Protein AF-A0A2N2PUB2-F1 (afdb_monomer_lite)

Foldseek 3Di:
DAPFFAQLVLFQFKKWKKAWLDFQFKKKKWWWFDDPVDIWIWIAIDGGHPVSNVHIDMDTDGQQRIFTPPPDPRGRHGGDGNGTTPDIDMGGDDDPPDDSDIDMDIGDMDGHNNPDDDDDDPDDPPPPDPPPPDPPPPDPDDDDDDDDDDDDDDDDDDDDDDDDDDPDDDD

Secondary structure (DSSP, 8-state):
--SS-B--TTSSEEEEEEEESSTT-EEEEEEEEEETTEEEEEEEEEEPPGGGGTS-EEEEEEGGG-EE-TTSTTTTPBP--TT-EEEEEEEEE--TTS-----EEEEEEEEESS-PPPP-PPPP----------------------------------------S------

Structure (mmCIF, N/CA/C/O backbone):
data_AF-A0A2N2PUB2-F1
#
_entry.id   AF-A0A2N2PUB2-F1
#
loop_
_atom_site.group_PDB
_atom_site.id
_atom_site.type_symbol
_atom_site.label_atom_id
_atom_site.label_alt_id
_atom_site.label_comp_id
_atom_site.label_asym_id
_atom_site.label_entity_id
_atom_site.label_seq_id
_atom_site.pdbx_PDB_ins_code
_atom_site.Cartn_x
_atom_site.Cartn_y
_atom_site.Cartn_z
_atom_site.occupancy
_atom_site.B_iso_or_equiv
_atom_site.auth_seq_id
_atom_site.auth_comp_id
_atom_site.auth_asym_id
_atom_site.auth_atom_id
_atom_site.pdbx_PDB_model_num
ATOM 1 N N . MET A 1 1 ? 8.066 10.193 -4.245 1.00 85.81 1 MET A N 1
ATOM 2 C CA . MET A 1 1 ? 8.560 9.276 -5.295 1.00 85.81 1 MET A CA 1
ATOM 3 C C . MET A 1 1 ? 10.044 9.088 -5.092 1.00 85.81 1 MET A C 1
ATOM 5 O O . MET A 1 1 ? 10.670 9.977 -4.527 1.00 85.81 1 MET A O 1
ATOM 9 N N . PHE A 1 2 ? 10.563 7.940 -5.503 1.00 90.31 2 PHE A N 1
ATOM 10 C CA . PHE A 1 2 ? 11.991 7.659 -5.474 1.00 90.31 2 PHE A CA 1
ATOM 11 C C . PHE A 1 2 ? 12.700 8.385 -6.621 1.00 90.31 2 PHE A C 1
ATOM 13 O O . PHE A 1 2 ? 12.098 8.629 -7.667 1.00 90.31 2 PHE A O 1
ATOM 20 N N . ASP A 1 3 ? 13.977 8.708 -6.426 1.00 90.69 3 ASP A N 1
ATOM 21 C CA . ASP A 1 3 ? 14.789 9.384 -7.447 1.00 90.69 3 ASP A CA 1
ATOM 22 C C . ASP A 1 3 ? 15.111 8.466 -8.638 1.00 90.69 3 ASP A C 1
ATOM 24 O O . ASP A 1 3 ? 15.361 8.933 -9.749 1.00 90.69 3 ASP A O 1
ATOM 28 N N . SER A 1 4 ? 15.078 7.151 -8.419 1.00 91.88 4 SER A N 1
ATOM 29 C CA . SER A 1 4 ? 15.223 6.119 -9.444 1.00 91.88 4 SER A CA 1
ATOM 30 C C . SER A 1 4 ? 14.300 4.932 -9.156 1.00 91.88 4 SER A C 1
ATOM 32 O O . SER A 1 4 ? 13.950 4.719 -7.987 1.00 91.88 4 SER A O 1
ATOM 34 N N . PRO A 1 5 ? 13.956 4.116 -10.172 1.00 94.81 5 PRO A N 1
ATOM 35 C CA . PRO A 1 5 ? 13.262 2.855 -9.948 1.00 94.81 5 PRO A CA 1
ATOM 36 C C . PRO A 1 5 ? 14.002 1.976 -8.933 1.00 94.81 5 PRO A C 1
ATOM 38 O O . PRO A 1 5 ? 15.235 1.922 -8.930 1.00 94.81 5 PRO A O 1
ATOM 41 N N . GLN A 1 6 ? 13.240 1.335 -8.056 1.00 95.75 6 GLN A N 1
ATOM 42 C CA . GLN A 1 6 ? 13.702 0.401 -7.041 1.00 95.75 6 GLN A CA 1
ATOM 43 C C . GLN A 1 6 ? 13.400 -1.023 -7.498 1.00 95.75 6 GLN A C 1
ATOM 45 O O . GLN A 1 6 ? 12.306 -1.297 -7.997 1.00 95.75 6 GLN A O 1
ATOM 50 N N . ASP A 1 7 ? 14.363 -1.921 -7.294 1.00 96.12 7 ASP A N 1
ATOM 51 C CA . ASP A 1 7 ? 14.176 -3.347 -7.527 1.00 96.12 7 ASP A CA 1
ATOM 52 C C . ASP A 1 7 ? 13.861 -4.064 -6.213 1.00 96.12 7 ASP A C 1
ATOM 54 O O . ASP A 1 7 ? 14.730 -4.254 -5.361 1.00 96.12 7 ASP A O 1
ATOM 58 N N . TRP A 1 8 ? 12.593 -4.425 -6.046 1.00 96.44 8 TRP A N 1
ATOM 59 C CA . TRP A 1 8 ? 12.047 -5.151 -4.901 1.00 96.44 8 TRP A CA 1
ATOM 60 C C . TRP A 1 8 ? 11.637 -6.580 -5.269 1.00 96.44 8 TRP A C 1
ATOM 62 O O . TRP A 1 8 ? 10.927 -7.235 -4.509 1.00 96.44 8 TRP A O 1
ATOM 72 N N . SER A 1 9 ? 12.112 -7.099 -6.407 1.00 96.19 9 SER A N 1
ATOM 73 C CA . SER A 1 9 ? 11.810 -8.461 -6.868 1.00 96.19 9 SER A CA 1
ATOM 74 C C . SER A 1 9 ? 12.334 -9.571 -5.947 1.00 96.19 9 SER A C 1
ATOM 76 O O . SER A 1 9 ? 11.932 -10.722 -6.089 1.00 96.19 9 SER A O 1
ATOM 78 N N . ALA A 1 10 ? 13.208 -9.234 -4.993 1.00 94.69 10 ALA A N 1
ATOM 79 C CA . ALA A 1 10 ? 13.677 -10.149 -3.954 1.00 94.69 10 ALA A CA 1
ATOM 80 C C . ALA A 1 10 ? 12.633 -10.433 -2.856 1.00 94.69 10 ALA A C 1
ATOM 82 O O . ALA A 1 10 ? 12.815 -11.383 -2.099 1.00 94.69 10 ALA A O 1
ATOM 83 N N . GLY A 1 11 ? 11.586 -9.610 -2.737 1.00 95.56 11 GLY A N 1
ATOM 84 C CA . GLY A 1 11 ? 10.460 -9.855 -1.837 1.00 95.56 11 GLY A CA 1
ATOM 85 C C . GLY A 1 11 ? 9.230 -10.364 -2.585 1.00 95.56 11 GLY A C 1
ATOM 86 O O . GLY A 1 11 ? 9.079 -10.131 -3.783 1.00 95.56 11 GLY A O 1
ATOM 87 N N . ASP A 1 12 ? 8.316 -10.996 -1.854 1.00 96.44 12 ASP A N 1
ATOM 88 C CA . ASP A 1 12 ? 7.020 -11.475 -2.358 1.00 96.44 12 ASP A CA 1
ATOM 89 C C . ASP A 1 12 ? 5.907 -10.415 -2.242 1.00 96.44 12 ASP A C 1
ATOM 91 O O . ASP A 1 12 ? 4.780 -10.621 -2.703 1.00 96.44 12 ASP A O 1
ATOM 95 N N . GLY A 1 13 ? 6.196 -9.298 -1.572 1.00 97.00 13 GLY A N 1
ATOM 96 C CA . GLY A 1 13 ? 5.204 -8.308 -1.183 1.00 97.00 13 GLY A CA 1
ATOM 97 C C . GLY A 1 13 ? 5.742 -7.253 -0.225 1.00 97.00 13 GLY A C 1
ATOM 98 O O . GLY A 1 13 ? 6.952 -7.127 -0.013 1.00 97.00 13 GLY A O 1
ATOM 99 N N . LEU A 1 14 ? 4.818 -6.533 0.400 1.00 97.50 14 LEU A N 1
ATOM 100 C CA . LEU A 1 14 ? 5.078 -5.584 1.475 1.00 97.50 14 LEU A CA 1
ATOM 101 C C . LEU A 1 14 ? 4.429 -6.068 2.759 1.00 97.50 14 LEU A C 1
ATOM 103 O O . LEU A 1 14 ? 3.357 -6.668 2.750 1.00 97.50 14 LEU A O 1
ATOM 107 N N . SER A 1 15 ? 5.078 -5.759 3.869 1.00 97.06 15 SER A N 1
ATOM 108 C CA . SER A 1 15 ? 4.494 -5.904 5.186 1.00 97.06 15 SER A CA 1
ATOM 109 C C . SER A 1 15 ? 4.728 -4.641 5.996 1.00 97.06 15 SER A C 1
ATOM 111 O O . SER A 1 15 ? 5.723 -3.941 5.798 1.00 97.06 15 SER A O 1
ATOM 113 N N . PHE A 1 16 ? 3.761 -4.309 6.840 1.00 97.62 16 PHE A N 1
ATOM 114 C CA . PHE A 1 16 ? 3.770 -3.112 7.671 1.00 97.62 16 PHE A CA 1
ATOM 115 C C . PHE A 1 16 ? 2.850 -3.283 8.873 1.00 97.62 16 PHE A C 1
ATOM 117 O O . PHE A 1 16 ? 1.946 -4.118 8.867 1.00 97.62 16 PHE A O 1
ATOM 124 N N . TYR A 1 17 ? 3.048 -2.462 9.899 1.00 98.31 17 TYR A N 1
ATOM 125 C CA . TYR A 1 17 ? 2.105 -2.346 11.005 1.00 98.31 17 TYR A CA 1
ATOM 126 C C . TYR A 1 17 ? 1.210 -1.135 10.798 1.00 98.31 17 TYR A C 1
ATOM 128 O O . TYR A 1 17 ? 1.655 -0.086 10.329 1.00 98.31 17 TYR A O 1
ATOM 136 N N . PHE A 1 18 ? -0.058 -1.253 11.182 1.00 98.56 18 PHE A N 1
ATOM 137 C CA . PHE A 1 18 ? -0.958 -0.108 11.203 1.00 98.56 18 PHE A CA 1
ATOM 138 C C . PHE A 1 18 ? -1.912 -0.123 12.395 1.00 98.56 18 PHE A C 1
ATOM 140 O O . PHE A 1 18 ? -2.201 -1.162 12.988 1.00 98.56 18 PHE A O 1
ATOM 147 N N . THR A 1 19 ? -2.406 1.062 12.741 1.00 98.56 19 THR A N 1
ATOM 148 C CA . THR A 1 19 ? -3.506 1.264 13.688 1.00 98.56 19 THR A CA 1
ATOM 149 C C . THR A 1 19 ? -4.361 2.441 13.229 1.00 98.56 19 THR A C 1
ATOM 151 O O . THR A 1 19 ? -3.867 3.389 12.607 1.00 98.56 19 THR A O 1
ATOM 154 N N . VAL A 1 20 ? -5.652 2.390 13.541 1.00 97.81 20 VAL A N 1
ATOM 155 C CA . VAL A 1 20 ? -6.634 3.424 13.193 1.00 97.81 20 VAL A CA 1
ATOM 156 C C . VAL A 1 20 ? -7.349 3.927 14.441 1.00 97.81 20 VAL A C 1
ATOM 158 O O . VAL A 1 20 ? -7.330 3.292 15.490 1.00 97.81 20 VAL A O 1
ATOM 161 N N . GLU A 1 21 ? -8.002 5.080 14.348 1.00 95.94 21 GLU A N 1
ATOM 162 C CA . GLU A 1 21 ? -8.884 5.552 15.427 1.00 95.94 21 GLU A CA 1
ATOM 163 C C . GLU A 1 21 ? -10.245 4.843 15.445 1.00 95.94 21 GLU A C 1
ATOM 165 O O . GLU A 1 21 ? -10.863 4.719 16.502 1.00 95.94 21 GLU A O 1
ATOM 170 N N . GLN A 1 22 ? -10.721 4.379 14.285 1.00 94.25 22 GLN A N 1
ATOM 171 C CA . GLN A 1 22 ? -12.035 3.764 14.130 1.00 94.25 22 GLN A CA 1
ATOM 172 C C . GLN A 1 22 ? -11.978 2.583 13.155 1.00 94.25 22 GLN A C 1
ATOM 174 O O . GLN A 1 22 ? -11.455 2.704 12.050 1.00 94.25 22 GLN A O 1
ATOM 179 N N . ALA A 1 23 ? -12.563 1.455 13.558 1.00 94.94 23 ALA A N 1
ATOM 180 C CA . ALA A 1 23 ? -12.738 0.285 12.702 1.00 94.94 23 ALA A CA 1
ATOM 181 C C . ALA A 1 23 ? -13.670 0.570 11.510 1.00 94.94 23 ALA A C 1
ATOM 183 O O . ALA A 1 23 ? -14.557 1.422 11.590 1.00 94.94 23 ALA A O 1
ATOM 184 N N . GLY A 1 24 ? -13.491 -0.172 10.420 1.00 94.56 24 GLY A N 1
ATOM 185 C CA . GLY A 1 24 ? -14.217 0.022 9.163 1.00 94.56 24 GLY A CA 1
ATOM 186 C C . GLY A 1 24 ? -13.726 1.220 8.345 1.00 94.56 24 GLY A C 1
ATOM 187 O O . GLY A 1 24 ? -14.320 1.543 7.319 1.00 94.56 24 GLY A O 1
ATOM 188 N N . LEU A 1 25 ? -12.656 1.897 8.783 1.00 95.69 25 LEU A N 1
ATOM 189 C CA . LEU A 1 25 ? -11.990 2.912 7.975 1.00 95.69 25 LEU A CA 1
ATOM 190 C C . LEU A 1 25 ? -11.420 2.258 6.712 1.00 95.69 25 LEU A C 1
ATOM 192 O O . LEU A 1 25 ? -10.751 1.227 6.799 1.00 95.69 25 LEU A O 1
ATOM 196 N N . LEU A 1 26 ? -11.674 2.875 5.558 1.00 97.19 26 LEU A N 1
ATOM 197 C CA . LEU A 1 26 ? -11.131 2.435 4.280 1.00 97.19 26 LEU A CA 1
ATOM 198 C C . LEU A 1 26 ? -9.880 3.245 3.938 1.00 97.19 26 LEU A C 1
ATOM 200 O O . LEU A 1 26 ? -9.867 4.475 4.022 1.00 97.19 26 LEU A O 1
ATOM 204 N N . PHE A 1 27 ? -8.826 2.560 3.522 1.00 97.44 27 PHE A N 1
ATOM 205 C CA . PHE A 1 27 ? -7.636 3.198 2.975 1.00 97.44 27 PHE A CA 1
ATOM 206 C C . PHE A 1 27 ? -7.010 2.313 1.904 1.00 97.44 27 PHE A C 1
ATOM 208 O O . PHE A 1 27 ? -7.158 1.096 1.926 1.00 97.44 27 PHE A O 1
ATOM 215 N N . ASP A 1 28 ? -6.311 2.935 0.970 1.00 97.75 28 ASP A N 1
ATOM 216 C CA . ASP A 1 28 ? -5.610 2.268 -0.111 1.00 97.75 28 ASP A CA 1
ATOM 217 C C . ASP A 1 28 ? -4.113 2.238 0.193 1.00 97.75 28 ASP A C 1
ATOM 219 O O . ASP A 1 28 ? -3.548 3.207 0.713 1.00 97.75 28 ASP A O 1
ATOM 223 N N . MET A 1 29 ? -3.464 1.132 -0.156 1.00 98.19 29 MET A N 1
ATOM 224 C CA . MET A 1 29 ? -2.026 1.111 -0.375 1.00 98.19 29 MET A CA 1
ATOM 225 C C . MET A 1 29 ? -1.768 1.168 -1.876 1.00 98.19 29 MET A C 1
ATOM 227 O O . MET A 1 29 ? -2.182 0.271 -2.611 1.00 98.19 29 MET A O 1
ATOM 231 N N . ASP A 1 30 ? -1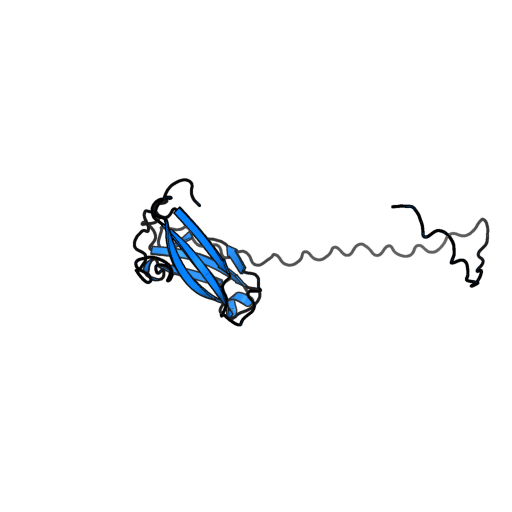.053 2.200 -2.311 1.00 98.31 30 ASP A N 1
ATOM 232 C CA . ASP A 1 30 ? -0.725 2.423 -3.713 1.00 98.31 30 ASP A CA 1
ATOM 233 C C . ASP A 1 30 ? 0.727 2.041 -3.992 1.00 98.31 30 ASP A C 1
ATOM 235 O O . ASP A 1 30 ? 1.641 2.466 -3.278 1.00 98.31 30 ASP A O 1
ATOM 239 N N . LEU A 1 31 ? 0.946 1.340 -5.099 1.00 98.38 31 LEU A N 1
ATOM 240 C CA . LEU A 1 31 ? 2.243 1.171 -5.739 1.00 98.38 31 LEU A CA 1
ATOM 241 C C . LEU A 1 31 ? 2.271 1.983 -7.031 1.00 98.38 31 LEU A C 1
ATOM 243 O O . LEU A 1 31 ? 1.354 1.931 -7.854 1.00 98.38 31 LEU A O 1
ATOM 247 N N . TYR A 1 32 ? 3.370 2.699 -7.233 1.00 97.94 32 TYR A N 1
ATOM 248 C CA . TYR A 1 32 ? 3.658 3.391 -8.480 1.00 97.94 32 TYR A CA 1
ATOM 249 C C . TYR A 1 32 ? 4.821 2.692 -9.169 1.00 97.94 32 TYR A C 1
ATOM 251 O O . TYR A 1 32 ? 5.879 2.530 -8.559 1.00 97.94 32 TYR A O 1
ATOM 259 N N . ALA A 1 33 ? 4.649 2.320 -10.435 1.00 97.50 33 ALA A N 1
ATOM 260 C CA . ALA A 1 33 ? 5.675 1.634 -11.219 1.00 97.50 33 ALA A CA 1
ATOM 261 C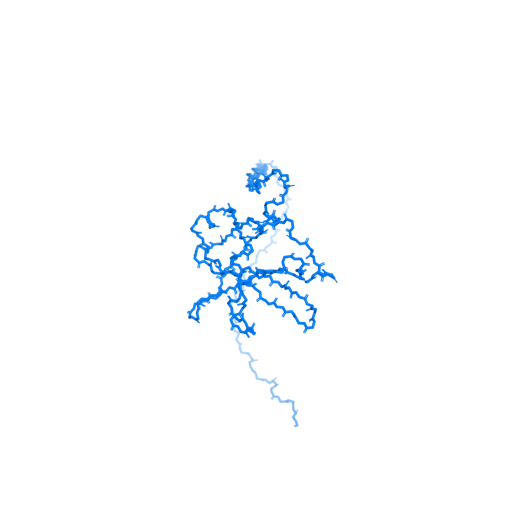 C . ALA A 1 33 ? 5.828 2.228 -12.626 1.00 97.50 33 ALA A C 1
ATOM 263 O O . ALA A 1 33 ? 4.998 3.023 -13.076 1.00 97.50 33 ALA A O 1
ATOM 264 N N . GLY A 1 34 ? 6.897 1.834 -13.317 1.00 92.56 34 GLY A N 1
ATOM 265 C CA . GLY A 1 34 ? 7.198 2.272 -14.680 1.00 92.56 34 GLY A CA 1
ATOM 266 C C . GLY A 1 34 ? 8.074 3.524 -14.732 1.00 92.56 34 GLY A C 1
ATOM 267 O O . GLY A 1 34 ? 8.850 3.803 -13.818 1.00 92.56 34 GLY A O 1
ATOM 268 N N . THR A 1 35 ? 7.989 4.279 -15.830 1.00 88.56 35 THR A N 1
ATOM 269 C CA . THR A 1 35 ? 8.807 5.489 -16.027 1.00 88.56 35 THR A CA 1
ATOM 270 C C . THR A 1 35 ? 8.069 6.742 -15.552 1.00 88.56 35 THR A C 1
ATOM 272 O O . THR A 1 35 ? 6.842 6.727 -15.450 1.00 88.56 35 THR A O 1
ATOM 275 N N . PRO A 1 36 ? 8.766 7.865 -15.297 1.00 82.12 36 PRO A N 1
ATOM 276 C CA . PRO A 1 36 ? 8.105 9.131 -14.972 1.00 82.12 36 PRO A CA 1
ATOM 277 C C . PRO A 1 36 ? 7.067 9.579 -16.016 1.00 82.12 36 PRO A C 1
ATOM 279 O O . PRO A 1 36 ? 6.058 10.183 -15.658 1.00 82.12 36 PRO A O 1
ATOM 282 N N . GLU A 1 37 ? 7.293 9.271 -17.295 1.00 87.31 37 GLU A N 1
ATOM 283 C CA . GLU A 1 37 ? 6.418 9.630 -18.419 1.00 87.31 37 GLU A CA 1
ATOM 284 C C . GLU A 1 37 ? 5.233 8.673 -18.594 1.00 87.31 37 GLU A C 1
ATOM 286 O O . GLU A 1 37 ? 4.235 9.045 -19.207 1.00 87.31 37 GLU A O 1
ATOM 291 N N . ASN A 1 38 ? 5.342 7.449 -18.075 1.00 90.25 38 ASN A N 1
ATOM 292 C CA . ASN A 1 38 ? 4.316 6.415 -18.161 1.00 90.25 38 ASN A CA 1
ATOM 293 C C . ASN A 1 38 ? 4.194 5.689 -16.818 1.00 90.25 38 ASN A C 1
ATOM 295 O O . ASN A 1 38 ? 4.467 4.491 -16.704 1.00 90.25 38 ASN A O 1
ATOM 299 N N . ARG A 1 39 ? 3.847 6.463 -15.789 1.00 94.75 39 ARG A N 1
ATOM 300 C CA . ARG A 1 39 ? 3.633 5.949 -14.442 1.00 94.75 39 ARG A CA 1
ATOM 301 C C . ARG A 1 39 ? 2.314 5.199 -14.389 1.00 94.75 39 ARG A C 1
ATOM 303 O O . ARG A 1 39 ? 1.290 5.727 -14.808 1.00 94.75 39 ARG A O 1
ATOM 310 N N . GLU A 1 40 ? 2.361 4.014 -13.811 1.00 97.69 40 GLU A N 1
ATOM 311 C CA . GLU A 1 40 ? 1.203 3.157 -13.602 1.00 97.69 40 GLU A CA 1
ATOM 312 C C . GLU A 1 40 ? 0.871 3.111 -12.115 1.00 97.69 40 GLU A C 1
ATOM 314 O O . GLU A 1 40 ? 1.779 3.015 -11.280 1.00 97.69 40 GLU A O 1
ATOM 319 N N . THR A 1 41 ? -0.417 3.177 -11.792 1.00 98.19 41 THR A N 1
ATOM 320 C CA . THR A 1 41 ? -0.913 3.066 -10.420 1.00 98.19 41 THR A CA 1
ATOM 321 C C . THR A 1 41 ? -1.559 1.707 -10.198 1.00 98.19 41 THR A C 1
ATOM 323 O O . THR A 1 41 ? -2.488 1.311 -10.905 1.00 98.19 41 THR A O 1
ATOM 326 N N . TYR A 1 42 ? -1.083 1.013 -9.171 1.00 98.62 42 TYR A N 1
ATOM 327 C CA . TYR A 1 42 ? -1.654 -0.225 -8.664 1.00 98.62 42 TYR A CA 1
ATOM 328 C C . TYR A 1 42 ? -2.081 -0.006 -7.223 1.00 98.62 42 TYR A C 1
ATOM 330 O O . TYR A 1 42 ? -1.357 0.646 -6.479 1.00 98.62 42 TYR A O 1
ATOM 338 N N . LEU A 1 43 ? -3.229 -0.537 -6.824 1.00 98.12 43 LEU A N 1
ATOM 339 C CA . LEU A 1 4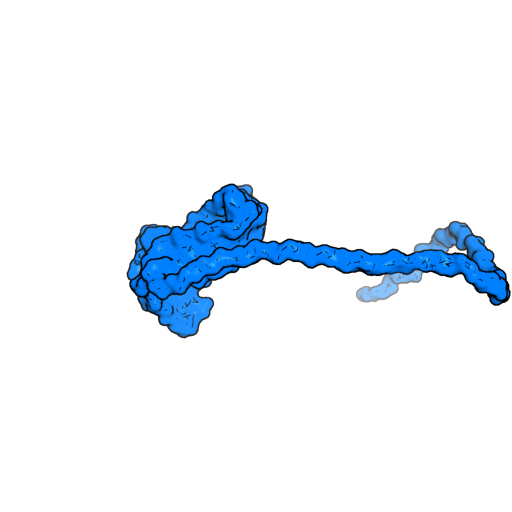3 ? -3.744 -0.320 -5.477 1.00 98.12 43 LEU A CA 1
ATOM 340 C C . LEU A 1 43 ? -4.371 -1.579 -4.893 1.00 98.12 43 LEU A C 1
ATOM 342 O O . LEU A 1 43 ? -4.819 -2.467 -5.625 1.00 98.12 43 LEU A O 1
ATOM 346 N N . TYR A 1 44 ? -4.393 -1.619 -3.567 1.00 98.44 44 TYR A N 1
ATOM 347 C CA . TYR A 1 44 ? -5.171 -2.557 -2.773 1.00 98.44 44 TYR A CA 1
ATOM 348 C C . TYR A 1 44 ? -5.911 -1.782 -1.682 1.00 98.44 44 TYR A C 1
ATOM 350 O O . TYR A 1 44 ? -5.289 -1.046 -0.913 1.00 98.44 44 TYR A O 1
ATOM 358 N N . THR A 1 45 ? -7.232 -1.947 -1.621 1.00 97.88 45 THR A N 1
ATOM 359 C CA . THR A 1 45 ? -8.081 -1.296 -0.618 1.00 97.88 45 THR A CA 1
ATOM 360 C C . THR A 1 45 ? -8.188 -2.168 0.626 1.00 97.88 45 THR A C 1
ATOM 362 O O . THR A 1 45 ? -8.569 -3.336 0.554 1.00 97.88 45 THR A O 1
ATOM 365 N N . ILE A 1 46 ? -7.903 -1.577 1.779 1.00 97.94 46 ILE A N 1
ATOM 366 C CA . ILE A 1 46 ? -7.980 -2.204 3.093 1.00 97.94 46 ILE A CA 1
ATOM 367 C C . ILE A 1 46 ? -9.182 -1.632 3.838 1.00 97.94 46 ILE A C 1
ATOM 369 O O . ILE A 1 46 ? -9.321 -0.418 3.987 1.00 97.94 46 ILE A O 1
ATOM 373 N N . GLU A 1 47 ? -10.018 -2.524 4.362 1.00 97.38 47 GLU A N 1
ATOM 374 C CA . GLU A 1 47 ? -10.985 -2.195 5.405 1.00 97.38 47 GLU A CA 1
ATOM 375 C C . GLU A 1 47 ? -10.373 -2.518 6.768 1.00 97.38 47 GLU A C 1
ATOM 377 O O . GLU A 1 47 ? -10.041 -3.667 7.061 1.00 97.38 47 GLU A O 1
ATOM 382 N N . ALA A 1 48 ? -10.187 -1.489 7.596 1.00 97.31 48 ALA A N 1
ATOM 383 C CA . ALA A 1 48 ? -9.535 -1.624 8.889 1.00 97.31 48 ALA A CA 1
ATOM 384 C C . ALA A 1 48 ? -10.376 -2.507 9.838 1.00 97.31 48 ALA A C 1
ATOM 386 O O . ALA A 1 48 ? -11.497 -2.124 10.194 1.00 97.31 48 ALA A O 1
ATOM 387 N N . PRO A 1 49 ? -9.869 -3.669 10.292 1.00 97.50 49 PRO A N 1
ATOM 388 C CA . PRO A 1 49 ? -10.629 -4.574 11.149 1.00 97.50 49 PRO A CA 1
ATOM 389 C C . PRO A 1 49 ? -10.734 -4.019 12.578 1.00 97.50 49 PRO A C 1
ATOM 391 O O . PRO A 1 49 ? -10.008 -3.095 12.957 1.00 97.50 49 PRO A O 1
ATOM 394 N N . ALA A 1 50 ? -11.626 -4.575 13.400 1.00 97.50 50 ALA A N 1
ATOM 395 C CA . ALA A 1 50 ? -11.905 -4.058 14.745 1.00 97.50 50 ALA A CA 1
ATOM 396 C C . ALA A 1 50 ? -10.657 -3.993 15.643 1.00 97.50 50 ALA A C 1
ATOM 398 O O . ALA A 1 50 ? -10.488 -3.053 16.420 1.00 97.50 50 ALA A O 1
ATOM 399 N N . GLU A 1 51 ? -9.760 -4.963 15.497 1.00 97.25 51 GLU A N 1
ATOM 400 C CA . GLU A 1 51 ? -8.532 -5.104 16.273 1.00 97.25 51 GLU A CA 1
ATOM 401 C C . GLU A 1 51 ? -7.551 -3.950 16.015 1.00 97.25 51 GLU A C 1
ATOM 403 O O . GLU A 1 51 ? -6.844 -3.531 16.931 1.00 97.25 51 GLU A O 1
ATOM 408 N N . SER A 1 52 ? -7.566 -3.363 14.812 1.00 97.62 52 SER A N 1
ATOM 409 C CA . SER A 1 52 ? -6.690 -2.238 14.444 1.00 97.62 52 SER A CA 1
ATOM 410 C C . SER A 1 52 ? -7.019 -0.930 15.174 1.00 97.62 52 SER A C 1
ATOM 412 O O . SER A 1 52 ? -6.176 -0.034 15.248 1.00 97.62 52 SER A O 1
ATOM 414 N N . ALA A 1 53 ? -8.226 -0.814 15.742 1.00 97.12 53 ALA A N 1
ATOM 415 C CA . ALA A 1 53 ? -8.610 0.305 16.605 1.00 97.12 53 ALA A CA 1
ATOM 416 C C . ALA A 1 53 ? -8.186 0.098 18.071 1.00 97.12 53 ALA A C 1
ATOM 418 O O . ALA A 1 53 ? -8.157 1.049 18.852 1.00 97.12 53 ALA A O 1
ATOM 419 N N . ALA A 1 54 ? -7.862 -1.141 18.458 1.00 96.50 54 ALA A N 1
ATOM 420 C CA . ALA A 1 54 ? -7.400 -1.484 19.801 1.00 96.50 54 ALA A CA 1
ATOM 421 C C . ALA A 1 54 ? -5.866 -1.459 19.930 1.00 96.50 54 ALA A C 1
ATOM 423 O O . ALA A 1 54 ? -5.351 -1.366 21.045 1.00 96.50 54 ALA A O 1
ATOM 424 N N . GLY A 1 55 ? -5.137 -1.522 18.814 1.00 95.88 55 GLY A N 1
ATOM 425 C CA . GLY A 1 55 ? -3.680 -1.479 18.800 1.00 95.88 55 GLY A CA 1
ATOM 426 C C . GLY A 1 55 ? -3.090 -1.614 17.401 1.00 95.88 55 GLY A C 1
ATOM 427 O O . GLY A 1 55 ? -3.809 -1.622 16.402 1.00 95.88 55 GLY A O 1
ATOM 428 N N . TRP A 1 56 ? -1.762 -1.707 17.350 1.00 98.31 56 TRP A N 1
ATOM 429 C CA . TRP A 1 56 ? -1.026 -2.014 16.129 1.00 98.31 56 TRP A CA 1
ATOM 430 C C . TRP A 1 56 ? -1.290 -3.455 15.710 1.00 98.31 56 TRP A C 1
ATOM 432 O O . TRP A 1 56 ? -1.185 -4.365 16.530 1.00 98.31 56 TRP A O 1
ATOM 442 N N . ILE A 1 57 ? -1.602 -3.658 14.434 1.00 98.06 57 ILE A N 1
ATOM 443 C CA . ILE A 1 57 ? -1.703 -4.990 13.842 1.00 98.06 57 ILE A CA 1
ATOM 444 C C . ILE A 1 57 ? -0.809 -5.083 12.601 1.00 98.06 57 ILE A C 1
ATOM 446 O O . ILE A 1 57 ? -0.638 -4.074 11.908 1.00 98.06 57 ILE A O 1
ATOM 450 N N . PRO A 1 58 ? -0.236 -6.264 12.312 1.00 97.56 58 PRO A N 1
ATOM 451 C CA . PRO A 1 58 ? 0.507 -6.479 11.081 1.00 97.56 58 PRO A CA 1
ATOM 452 C C . PRO A 1 58 ? -0.445 -6.601 9.883 1.00 97.56 58 PRO A C 1
ATOM 454 O O . PRO A 1 58 ? -1.549 -7.138 9.993 1.00 97.56 58 PRO A O 1
ATOM 457 N N . MET A 1 59 ? 0.016 -6.139 8.728 1.00 97.56 59 MET A N 1
ATOM 458 C CA . MET A 1 59 ? -0.593 -6.328 7.416 1.00 97.56 59 MET A CA 1
ATOM 459 C C . MET A 1 59 ? 0.463 -6.880 6.470 1.00 97.56 59 MET A C 1
ATOM 461 O O . MET A 1 59 ? 1.550 -6.319 6.379 1.00 97.56 59 MET A O 1
ATOM 465 N N . GLU A 1 60 ? 0.119 -7.928 5.731 1.00 97.69 60 GLU A N 1
ATOM 466 C CA . GLU A 1 60 ? 0.949 -8.482 4.664 1.00 97.69 60 GLU A CA 1
ATOM 467 C C . GLU A 1 60 ? 0.168 -8.395 3.355 1.00 97.69 60 GLU A C 1
ATOM 469 O O . GLU A 1 60 ? -0.932 -8.935 3.258 1.00 97.69 60 GLU A O 1
ATOM 474 N N . LEU A 1 61 ? 0.742 -7.725 2.356 1.00 98.19 61 LEU A N 1
ATOM 475 C CA . LEU A 1 61 ? 0.199 -7.636 1.004 1.00 98.19 61 LEU A CA 1
ATOM 476 C C . LEU A 1 61 ? 1.202 -8.227 0.024 1.00 98.19 61 LEU A C 1
ATOM 478 O O . LEU A 1 61 ? 2.336 -7.755 -0.082 1.00 98.19 61 LEU A O 1
ATOM 482 N N . ARG A 1 62 ? 0.789 -9.251 -0.712 1.00 97.88 62 ARG A N 1
ATOM 483 C CA . ARG A 1 62 ? 1.577 -9.860 -1.783 1.00 97.88 62 ARG A CA 1
ATOM 484 C C . ARG A 1 62 ? 1.475 -9.021 -3.046 1.00 97.88 62 ARG A C 1
ATOM 486 O O . ARG A 1 62 ? 0.504 -8.300 -3.256 1.00 97.88 62 ARG A O 1
ATOM 493 N N . TRP A 1 63 ? 2.448 -9.155 -3.943 1.00 98.00 63 TRP A N 1
ATOM 494 C CA . TRP A 1 63 ? 2.387 -8.486 -5.248 1.00 98.00 63 TRP A CA 1
ATOM 495 C C . TRP A 1 63 ? 1.106 -8.796 -6.026 1.00 98.00 63 TRP A C 1
ATOM 497 O O . TRP A 1 63 ? 0.554 -7.904 -6.659 1.00 98.00 63 TRP A O 1
ATOM 507 N N . GLU A 1 64 ? 0.599 -10.024 -5.926 1.00 97.38 64 GLU A N 1
ATOM 508 C CA . GLU A 1 64 ? -0.638 -10.454 -6.589 1.00 97.38 64 GLU A CA 1
ATOM 509 C C . GLU A 1 64 ? -1.918 -9.797 -6.047 1.00 97.38 64 GLU A C 1
ATOM 511 O O . GLU A 1 64 ? -2.934 -9.805 -6.741 1.00 97.38 64 GLU A O 1
ATOM 516 N N . ASP A 1 65 ? -1.874 -9.181 -4.861 1.00 98.31 65 ASP A N 1
ATOM 517 C CA . ASP A 1 65 ? -3.021 -8.465 -4.294 1.00 98.31 65 ASP A CA 1
ATOM 518 C C . ASP A 1 65 ? -3.250 -7.118 -5.002 1.00 98.31 65 ASP A C 1
ATOM 520 O O . ASP A 1 65 ? -4.378 -6.627 -5.100 1.00 98.31 65 ASP A O 1
ATOM 524 N N . PHE A 1 66 ? -2.195 -6.519 -5.559 1.00 98.62 66 PHE A N 1
ATOM 525 C CA . PHE A 1 66 ? -2.264 -5.206 -6.191 1.00 98.62 66 PHE A CA 1
ATOM 526 C C . PHE A 1 66 ? -2.760 -5.286 -7.633 1.00 98.62 66 PHE A C 1
ATOM 528 O O . PHE A 1 66 ? -2.236 -6.031 -8.466 1.00 98.62 66 PHE A O 1
ATOM 535 N N . HIS A 1 67 ? -3.733 -4.435 -7.953 1.00 98.62 67 HIS A N 1
ATOM 536 C CA . HIS A 1 67 ? -4.352 -4.386 -9.273 1.00 98.62 67 HIS A CA 1
ATOM 537 C C . HIS A 1 67 ? -4.288 -2.982 -9.857 1.00 98.62 67 HIS A C 1
ATOM 539 O O . HIS A 1 67 ? -4.380 -1.984 -9.139 1.00 98.62 67 HIS A O 1
ATOM 545 N N . ARG A 1 68 ? -4.138 -2.904 -11.182 1.00 98.38 68 ARG A N 1
ATOM 546 C CA . ARG A 1 68 ? -4.068 -1.632 -11.898 1.00 98.38 68 ARG A CA 1
ATOM 547 C C . ARG A 1 68 ? -5.342 -0.824 -11.685 1.00 98.38 68 ARG A C 1
ATOM 549 O O . ARG A 1 68 ? -6.447 -1.358 -11.818 1.00 98.38 68 ARG A O 1
ATOM 556 N N . ALA A 1 69 ? -5.180 0.456 -11.371 1.00 98.00 69 ALA A N 1
ATOM 557 C CA . ALA A 1 69 ? -6.278 1.335 -11.010 1.00 98.00 69 ALA A CA 1
ATOM 558 C C . ALA A 1 69 ? -7.361 1.403 -12.099 1.00 98.00 69 ALA A C 1
ATOM 560 O O . ALA A 1 69 ? -7.079 1.388 -13.299 1.00 98.00 69 ALA A O 1
ATOM 561 N N . ALA A 1 70 ? -8.621 1.517 -11.675 1.00 97.31 70 ALA A N 1
ATOM 562 C CA . ALA A 1 70 ? -9.777 1.418 -12.568 1.00 97.31 70 ALA A CA 1
ATOM 563 C C . ALA A 1 70 ? -9.876 2.551 -13.608 1.00 97.31 70 ALA A C 1
ATOM 565 O O . ALA A 1 70 ? -10.576 2.414 -14.609 1.00 97.31 70 ALA A O 1
ATOM 566 N N . TRP A 1 71 ? -9.198 3.674 -13.361 1.00 96.25 71 TRP A N 1
ATOM 567 C CA . TRP A 1 71 ? -9.164 4.838 -14.249 1.00 96.25 71 TRP A CA 1
ATOM 568 C C . TRP A 1 71 ? -8.008 4.810 -15.259 1.00 96.25 71 TRP A C 1
ATOM 570 O O . TRP A 1 71 ? -7.878 5.745 -16.049 1.00 96.25 71 TRP A O 1
ATOM 580 N N . GLU A 1 72 ? -7.160 3.780 -15.235 1.00 97.44 72 GLU A N 1
ATOM 581 C CA . GLU A 1 72 ? -6.039 3.631 -16.163 1.00 97.44 72 GLU A CA 1
ATOM 582 C C . GLU A 1 72 ? -6.328 2.637 -17.294 1.00 97.44 72 GLU A C 1
ATOM 584 O O . GLU A 1 72 ? -7.258 1.828 -17.250 1.00 97.44 72 GLU A O 1
ATOM 589 N N . GLU A 1 73 ? -5.489 2.680 -18.331 1.00 95.81 73 GLU A N 1
ATOM 590 C CA . GLU A 1 73 ? -5.444 1.626 -19.341 1.00 95.81 73 GLU A CA 1
ATOM 591 C C . GLU A 1 73 ? -5.101 0.280 -18.686 1.00 95.81 73 GLU A C 1
ATOM 593 O O . GLU A 1 73 ? -4.267 0.219 -17.790 1.00 95.81 73 GLU A O 1
ATOM 598 N N . ASN A 1 74 ? -5.710 -0.816 -19.150 1.00 96.00 74 ASN A N 1
ATOM 599 C CA . ASN A 1 74 ? -5.527 -2.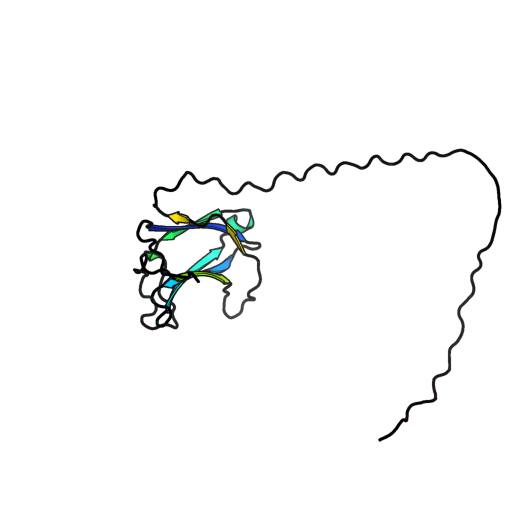152 -18.568 1.00 96.00 74 ASN A CA 1
ATOM 600 C C . ASN A 1 74 ? -5.923 -2.230 -17.079 1.00 96.00 74 ASN A C 1
ATOM 602 O O . ASN A 1 74 ? -5.303 -2.964 -16.309 1.00 96.00 74 ASN A O 1
ATOM 606 N N . ALA A 1 75 ? -6.954 -1.478 -16.682 1.00 98.06 75 ALA A N 1
ATOM 607 C CA . ALA A 1 75 ? -7.590 -1.567 -15.371 1.00 98.06 75 ALA A CA 1
ATOM 608 C C . ALA A 1 75 ? -7.790 -3.022 -14.912 1.00 98.06 75 ALA A C 1
ATOM 610 O O . ALA A 1 75 ? -8.241 -3.877 -15.679 1.00 98.06 75 ALA A O 1
ATOM 611 N N . GLY A 1 76 ? -7.463 -3.296 -13.650 1.00 97.88 76 GLY A N 1
ATOM 612 C CA . GLY A 1 76 ? -7.558 -4.628 -13.060 1.00 97.88 76 GLY A CA 1
ATOM 613 C C . GLY A 1 76 ? -6.443 -5.595 -13.465 1.00 97.88 76 GLY A C 1
ATOM 614 O O . GLY A 1 76 ? -6.474 -6.743 -13.039 1.00 97.88 76 GLY A O 1
ATOM 615 N N . ALA A 1 77 ? -5.455 -5.185 -14.268 1.00 98.25 77 ALA A N 1
ATOM 616 C CA . ALA A 1 77 ? -4.287 -6.027 -14.515 1.00 98.25 77 ALA A CA 1
ATOM 617 C C . ALA A 1 77 ? -3.505 -6.263 -13.205 1.00 98.25 77 ALA A C 1
ATOM 619 O O . ALA A 1 77 ? -3.288 -5.297 -12.465 1.00 98.25 77 ALA A O 1
ATOM 620 N N . PRO A 1 78 ? -3.060 -7.501 -12.918 1.00 98.00 78 PRO A N 1
ATOM 621 C CA . PRO A 1 78 ? -2.278 -7.789 -11.720 1.00 98.00 78 PRO A CA 1
ATOM 622 C C . PRO A 1 78 ? -0.912 -7.099 -11.783 1.00 98.00 78 PRO A C 1
ATOM 624 O O . PRO A 1 78 ? -0.338 -6.908 -12.864 1.00 98.00 78 PRO A O 1
ATOM 627 N N . PHE A 1 79 ? -0.378 -6.728 -10.624 1.00 98.31 79 PHE A N 1
ATOM 628 C CA . PHE A 1 79 ? 0.963 -6.169 -10.529 1.00 98.31 79 PHE A CA 1
ATOM 629 C C . PHE A 1 79 ? 2.032 -7.228 -10.841 1.00 98.31 79 PHE A C 1
ATOM 631 O O . PHE A 1 7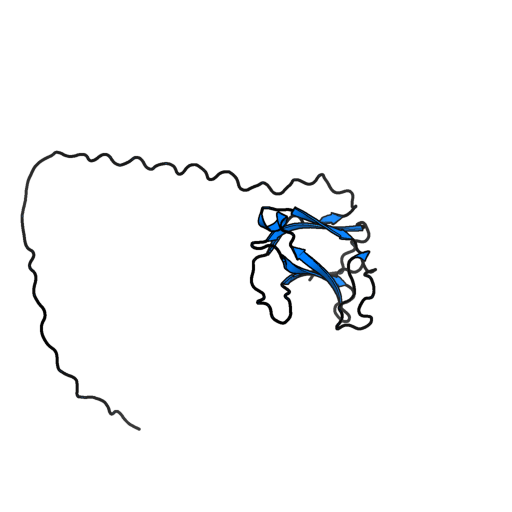9 ? 2.022 -8.335 -10.312 1.00 98.31 79 PHE A O 1
ATOM 638 N N . ALA A 1 80 ? 2.971 -6.878 -11.724 1.00 96.69 80 ALA A N 1
ATOM 639 C CA . ALA A 1 80 ? 4.049 -7.766 -12.172 1.00 96.69 80 ALA A CA 1
ATOM 640 C C . ALA A 1 80 ? 5.388 -7.026 -12.364 1.00 96.69 80 ALA A C 1
ATOM 642 O O . ALA A 1 80 ? 6.268 -7.503 -13.077 1.00 96.69 80 ALA A O 1
ATOM 643 N N . LYS A 1 81 ? 5.529 -5.834 -11.766 1.00 96.69 81 LYS A N 1
ATOM 644 C CA . LYS A 1 81 ? 6.648 -4.902 -11.998 1.00 96.69 81 LYS A CA 1
ATOM 645 C C . LYS A 1 81 ? 7.442 -4.610 -10.724 1.00 96.69 81 LYS A C 1
ATOM 647 O O . LYS A 1 81 ? 7.807 -3.468 -10.452 1.00 96.69 81 LYS A O 1
ATOM 652 N N . ALA A 1 82 ? 7.709 -5.649 -9.930 1.00 96.88 82 ALA A N 1
ATOM 653 C CA . ALA A 1 82 ? 8.441 -5.531 -8.665 1.00 96.88 82 ALA A CA 1
ATOM 654 C C . ALA A 1 82 ? 9.878 -4.990 -8.831 1.00 96.88 82 ALA A C 1
ATOM 656 O O . ALA A 1 82 ? 10.476 -4.524 -7.870 1.00 96.88 82 ALA A O 1
ATOM 657 N N . ASN A 1 83 ? 10.424 -5.009 -10.047 1.00 96.19 83 ASN A N 1
ATOM 658 C CA . ASN A 1 83 ? 11.741 -4.480 -10.396 1.00 96.19 83 ASN A CA 1
ATOM 659 C C . ASN A 1 83 ? 11.731 -3.010 -10.881 1.00 96.19 83 ASN A C 1
ATOM 661 O O . ASN A 1 83 ? 12.776 -2.486 -11.264 1.00 96.19 83 ASN A O 1
ATOM 665 N N . GLU A 1 84 ? 10.564 -2.357 -10.929 1.00 96.38 84 GLU A N 1
ATOM 666 C CA . GLU A 1 84 ? 10.382 -1.020 -11.519 1.00 96.38 84 GLU A CA 1
ATOM 667 C C . GLU A 1 84 ? 9.550 -0.079 -10.624 1.00 96.38 84 GLU A C 1
ATOM 669 O O . GLU A 1 84 ? 8.839 0.795 -11.129 1.00 96.38 84 GLU A O 1
ATOM 674 N N . LEU A 1 85 ? 9.605 -0.233 -9.293 1.00 97.19 85 LEU A N 1
ATOM 675 C CA . LEU A 1 85 ? 8.844 0.634 -8.384 1.00 97.19 85 LEU A CA 1
ATOM 676 C C . LEU A 1 85 ? 9.444 2.039 -8.295 1.00 97.19 85 LEU A C 1
ATOM 678 O O . LEU A 1 85 ? 10.627 2.219 -8.032 1.00 97.19 85 LEU A O 1
ATOM 682 N N . VAL A 1 86 ? 8.601 3.059 -8.420 1.00 97.19 86 VAL A N 1
ATOM 683 C CA . VAL A 1 86 ? 8.976 4.481 -8.331 1.00 97.19 86 VAL A CA 1
ATOM 684 C C . VAL A 1 86 ? 8.310 5.208 -7.158 1.00 97.19 86 VAL A C 1
ATOM 686 O O . VAL A 1 86 ? 8.585 6.386 -6.902 1.00 97.19 86 VAL A O 1
ATOM 689 N N . GLY A 1 87 ? 7.450 4.527 -6.402 1.00 96.81 87 GLY A N 1
ATOM 690 C CA . GLY A 1 87 ? 6.903 5.051 -5.157 1.00 96.81 87 GLY A CA 1
ATOM 691 C C . GLY A 1 87 ? 5.856 4.148 -4.522 1.00 96.81 87 GLY A C 1
ATOM 692 O O . GLY A 1 87 ? 5.322 3.252 -5.169 1.00 96.81 87 GLY A O 1
ATOM 693 N N . ILE A 1 88 ? 5.540 4.463 -3.269 1.00 97.69 88 ILE A N 1
ATOM 694 C CA . ILE A 1 88 ? 4.396 3.930 -2.527 1.00 97.69 88 ILE A CA 1
ATOM 695 C C . ILE A 1 88 ? 3.618 5.089 -1.895 1.00 97.69 88 ILE A C 1
ATOM 697 O O . ILE A 1 88 ? 4.205 6.147 -1.636 1.00 97.69 88 ILE A O 1
ATOM 701 N N . ALA A 1 89 ? 2.324 4.910 -1.647 1.00 97.75 89 ALA A N 1
ATOM 702 C CA . ALA A 1 89 ? 1.518 5.853 -0.875 1.00 97.75 89 ALA A CA 1
ATOM 703 C C . ALA A 1 89 ? 0.425 5.138 -0.073 1.00 97.75 89 ALA A C 1
ATOM 705 O O . ALA A 1 89 ? 0.027 4.028 -0.410 1.00 97.75 89 ALA A O 1
ATOM 706 N N . PHE A 1 90 ? -0.064 5.812 0.967 1.00 97.56 90 PHE A N 1
ATOM 707 C CA . PHE A 1 90 ? -1.290 5.443 1.669 1.00 97.56 90 PHE A CA 1
ATOM 708 C C . PHE A 1 90 ? -2.351 6.497 1.357 1.00 97.56 90 PHE A C 1
ATOM 710 O O . PHE A 1 90 ? -2.157 7.681 1.656 1.00 97.56 90 PHE A O 1
ATOM 717 N N . GLY A 1 91 ? -3.437 6.080 0.715 1.00 94.69 91 GLY A N 1
ATOM 718 C CA . GLY A 1 91 ? -4.550 6.937 0.323 1.00 94.69 91 GLY A CA 1
ATOM 719 C C . GLY A 1 91 ? -5.732 6.759 1.266 1.00 94.69 91 GLY A C 1
ATOM 720 O O . GLY A 1 91 ? -6.152 5.642 1.529 1.00 94.69 91 GLY A O 1
ATOM 721 N N . MET A 1 92 ? -6.306 7.847 1.776 1.00 93.50 92 MET A N 1
ATOM 722 C CA . MET A 1 92 ? -7.553 7.755 2.544 1.00 93.50 92 MET A CA 1
ATOM 723 C C . MET A 1 92 ? -8.728 7.688 1.572 1.00 93.50 92 MET A C 1
ATOM 725 O O . MET A 1 92 ? -8.921 8.623 0.790 1.00 93.50 92 MET A O 1
ATOM 729 N N . THR A 1 93 ? -9.533 6.630 1.643 1.00 93.00 93 THR A N 1
ATOM 730 C CA . THR A 1 93 ? -10.692 6.436 0.764 1.00 93.00 93 THR A CA 1
ATOM 731 C C . THR A 1 93 ? -11.970 6.264 1.580 1.00 93.00 93 THR A C 1
ATOM 733 O O . THR A 1 93 ? -11.946 6.108 2.797 1.00 93.00 93 THR A O 1
ATOM 736 N N . THR A 1 94 ? -13.125 6.389 0.937 1.00 93.38 94 THR A N 1
ATOM 737 C CA . THR A 1 94 ? -14.418 6.251 1.612 1.00 93.38 94 THR A CA 1
ATOM 738 C C . THR A 1 94 ? -15.498 5.836 0.622 1.00 93.38 94 THR A C 1
ATOM 740 O O . THR A 1 94 ? -15.326 5.936 -0.594 1.00 93.38 94 THR A O 1
ATOM 743 N N . LEU A 1 95 ? -16.634 5.379 1.140 1.00 90.50 95 LEU A N 1
ATOM 744 C CA . LEU A 1 95 ? -17.811 5.114 0.319 1.00 90.50 95 LEU A CA 1
ATOM 745 C C . LEU A 1 95 ? -18.381 6.437 -0.235 1.00 90.50 95 LEU A C 1
ATOM 747 O O . LEU A 1 95 ? -18.294 7.454 0.451 1.00 90.50 95 LEU A O 1
ATOM 751 N N . PRO A 1 96 ? -19.023 6.449 -1.422 1.00 88.56 96 PRO A N 1
ATOM 752 C CA . PRO A 1 96 ? -19.472 7.681 -2.088 1.00 88.56 96 PRO A CA 1
ATOM 753 C C . PRO A 1 96 ? -20.308 8.647 -1.231 1.00 88.56 96 PRO A C 1
ATOM 755 O O . PRO A 1 96 ? -20.226 9.857 -1.426 1.00 88.56 96 PRO A O 1
ATOM 758 N N . ASP A 1 97 ? -21.077 8.119 -0.275 1.00 91.75 97 ASP A N 1
ATOM 759 C CA . ASP A 1 97 ? -21.975 8.888 0.596 1.00 91.75 97 ASP A CA 1
ATOM 760 C C . ASP A 1 97 ? -21.489 8.971 2.059 1.00 91.75 97 ASP A C 1
ATOM 762 O O . ASP A 1 97 ? -22.246 9.365 2.951 1.00 91.75 97 ASP A O 1
ATOM 766 N N . ALA A 1 98 ? -20.239 8.589 2.334 1.00 89.81 98 ALA A N 1
ATOM 767 C CA . ALA A 1 98 ? -19.652 8.608 3.669 1.00 89.81 98 ALA A CA 1
ATOM 768 C C . ALA A 1 98 ? -18.597 9.724 3.809 1.00 89.81 98 ALA A C 1
ATOM 770 O O . ALA A 1 98 ? -17.893 10.051 2.853 1.00 89.81 98 ALA A O 1
ATOM 771 N N . PRO A 1 99 ? -18.455 10.342 4.998 1.00 88.88 99 PRO A N 1
ATOM 772 C CA . PRO A 1 99 ? -17.363 11.275 5.240 1.00 88.88 99 PRO A CA 1
ATOM 773 C C . PRO A 1 99 ? -16.011 10.546 5.171 1.00 88.88 99 PRO A C 1
ATOM 775 O O . PRO A 1 99 ? -15.866 9.444 5.695 1.00 88.88 99 PRO A O 1
ATOM 778 N N . ASN A 1 100 ? -15.007 11.174 4.555 1.00 90.62 100 ASN A N 1
ATOM 779 C CA . ASN A 1 100 ? -13.621 10.699 4.587 1.00 90.62 100 ASN A CA 1
ATOM 780 C C . ASN A 1 100 ? -12.890 11.350 5.772 1.00 90.62 100 ASN A C 1
ATOM 782 O O . ASN A 1 100 ? -12.203 12.360 5.612 1.00 90.62 100 ASN A O 1
ATOM 786 N N . VAL A 1 101 ? -13.152 10.854 6.982 1.00 91.81 101 VAL A N 1
ATOM 787 C CA . VAL A 1 101 ? -12.598 11.392 8.233 1.00 91.81 101 VAL A CA 1
ATOM 788 C C . VAL A 1 101 ? -12.074 10.244 9.082 1.00 91.81 101 VAL A C 1
ATOM 790 O O . VAL A 1 101 ? -12.781 9.268 9.312 1.00 91.81 101 VAL A O 1
ATOM 793 N N . GLY A 1 102 ? -10.853 10.395 9.583 1.00 92.56 102 GLY A N 1
ATOM 794 C CA . GLY A 1 102 ? -10.219 9.469 10.511 1.00 92.56 102 GLY A CA 1
ATOM 795 C C . GLY A 1 102 ? -8.705 9.645 10.511 1.00 92.56 102 GLY A C 1
ATOM 796 O O . GLY A 1 102 ? -8.169 10.455 9.751 1.00 92.56 102 GLY A O 1
ATOM 797 N N . SER A 1 103 ? -8.029 8.866 11.349 1.00 96.00 103 SER A N 1
ATOM 798 C CA . SER A 1 103 ? -6.569 8.840 11.434 1.00 96.00 103 SER A CA 1
ATOM 799 C C . SER A 1 103 ? -6.051 7.433 11.166 1.00 96.00 103 SER A C 1
ATOM 801 O O . SER A 1 103 ? -6.524 6.468 11.771 1.00 96.00 103 SER A O 1
ATOM 803 N N . LEU A 1 104 ? -5.044 7.349 10.300 1.00 97.50 104 LEU A N 1
ATOM 804 C CA . LEU A 1 104 ? -4.251 6.157 10.024 1.00 97.50 104 LEU A CA 1
ATOM 805 C C . LEU A 1 104 ? -2.822 6.408 10.515 1.00 97.50 104 LEU A C 1
ATOM 807 O O . LEU A 1 104 ? -2.225 7.440 10.207 1.00 97.50 104 LEU A O 1
ATOM 811 N N . ARG A 1 105 ? -2.273 5.462 11.276 1.00 98.25 105 ARG A N 1
ATOM 812 C CA . ARG A 1 105 ? -0.855 5.418 11.643 1.00 98.25 105 ARG A CA 1
ATOM 813 C C . ARG A 1 105 ? -0.253 4.154 11.048 1.00 98.25 105 ARG A C 1
ATOM 815 O O . ARG A 1 105 ? -0.857 3.092 11.159 1.00 98.25 105 ARG A O 1
ATOM 822 N N . VAL A 1 106 ? 0.912 4.295 10.427 1.00 98.25 106 VAL A N 1
ATOM 823 C CA . VAL A 1 106 ? 1.654 3.213 9.771 1.00 98.25 106 VAL A CA 1
ATOM 824 C C . VAL A 1 106 ? 3.081 3.234 10.294 1.00 98.25 106 VAL A C 1
ATOM 826 O O . VAL A 1 106 ? 3.643 4.318 10.454 1.00 98.25 106 VAL A O 1
ATOM 829 N N . ASP A 1 107 ? 3.646 2.060 10.545 1.00 98.06 107 ASP A N 1
ATOM 830 C CA . ASP A 1 107 ? 5.038 1.897 10.954 1.00 98.06 107 ASP A CA 1
ATOM 831 C C . ASP A 1 107 ? 5.645 0.620 10.358 1.00 98.06 107 ASP A C 1
ATOM 833 O O . ASP A 1 107 ? 4.924 -0.224 9.816 1.00 98.06 107 ASP A O 1
ATOM 837 N N . ASP A 1 108 ? 6.970 0.500 10.455 1.00 96.62 108 ASP A N 1
ATOM 838 C CA . ASP A 1 108 ? 7.742 -0.700 10.117 1.00 96.62 108 ASP A CA 1
ATOM 839 C C . ASP A 1 108 ? 7.389 -1.294 8.744 1.00 96.62 108 ASP A C 1
ATOM 841 O O . ASP A 1 108 ? 6.966 -2.441 8.636 1.00 96.62 108 ASP A O 1
ATOM 845 N N . ILE A 1 109 ? 7.554 -0.511 7.674 1.00 96.31 109 ILE A N 1
ATOM 846 C CA . ILE A 1 109 ? 7.347 -0.986 6.297 1.00 96.31 109 ILE A CA 1
ATOM 847 C C . ILE A 1 109 ? 8.591 -1.756 5.826 1.00 96.31 109 ILE A C 1
ATOM 849 O O . ILE A 1 109 ? 9.690 -1.198 5.794 1.00 96.31 109 ILE A O 1
ATOM 853 N N . TYR A 1 110 ? 8.424 -3.008 5.398 1.00 95.12 110 TYR A N 1
ATOM 854 C CA . TYR A 1 110 ? 9.500 -3.860 4.873 1.00 95.12 110 TYR A CA 1
ATOM 855 C C . TYR A 1 110 ? 9.014 -4.806 3.764 1.00 95.12 110 TYR A C 1
ATOM 857 O O . TYR A 1 110 ? 7.818 -4.938 3.501 1.00 95.12 110 TYR A O 1
ATOM 865 N N . LEU A 1 111 ? 9.964 -5.457 3.084 1.00 96.38 111 LEU A N 1
ATOM 866 C CA . LEU A 1 111 ? 9.678 -6.458 2.056 1.00 96.38 111 LEU A CA 1
ATOM 867 C C . LEU A 1 111 ? 9.341 -7.809 2.689 1.00 96.38 111 LEU A C 1
ATOM 869 O O . LEU A 1 111 ? 10.123 -8.355 3.466 1.00 96.38 111 LEU A O 1
ATOM 873 N N . LEU A 1 112 ? 8.202 -8.375 2.303 1.00 94.62 112 LEU A N 1
ATOM 874 C CA . LEU A 1 112 ? 7.798 -9.722 2.695 1.00 94.62 112 LEU A CA 1
ATOM 875 C C . LEU A 1 112 ? 8.726 -10.758 2.044 1.00 94.62 112 LEU A C 1
ATOM 877 O O . LEU A 1 112 ? 9.020 -10.660 0.856 1.00 94.62 112 LEU A O 1
ATOM 881 N N . GLY A 1 113 ? 9.173 -11.767 2.793 1.00 86.50 113 GLY A N 1
ATOM 882 C CA . GLY A 1 113 ? 9.925 -12.908 2.245 1.00 86.50 113 GLY A CA 1
ATOM 883 C C . GLY A 1 113 ? 11.390 -12.636 1.878 1.00 86.50 113 GLY A C 1
ATOM 884 O O . GLY A 1 113 ? 12.151 -13.589 1.726 1.00 86.50 113 GLY A O 1
ATOM 885 N N . ALA A 1 114 ? 11.826 -11.374 1.818 1.00 75.75 114 ALA A N 1
ATOM 886 C CA . ALA A 1 114 ? 13.251 -11.062 1.879 1.00 75.75 114 ALA A CA 1
ATOM 887 C C . ALA A 1 114 ? 13.777 -11.537 3.242 1.00 75.75 114 ALA A C 1
ATOM 889 O O . ALA A 1 114 ? 13.053 -11.367 4.224 1.00 75.75 114 ALA A O 1
ATOM 890 N N . ASP A 1 115 ? 14.983 -12.121 3.310 1.00 62.72 115 ASP A N 1
ATOM 891 C CA . ASP A 1 115 ? 15.665 -12.541 4.550 1.00 62.72 115 ASP A CA 1
ATOM 892 C C . ASP A 1 115 ? 15.772 -11.356 5.532 1.00 62.72 115 ASP A C 1
ATOM 894 O O . ASP A 1 115 ? 16.788 -10.667 5.636 1.00 62.72 115 ASP A O 1
ATOM 898 N N . SER A 1 116 ? 14.672 -11.071 6.216 1.00 54.53 116 SER A N 1
ATOM 899 C CA . SER A 1 116 ? 14.480 -9.907 7.060 1.00 54.53 116 SER A CA 1
ATOM 900 C C . SER A 1 116 ? 14.797 -10.334 8.481 1.00 54.53 116 SER A C 1
ATOM 902 O O . SER A 1 116 ? 14.372 -11.397 8.942 1.00 54.53 116 SER A O 1
ATOM 904 N N . ALA A 1 117 ? 15.587 -9.518 9.175 1.00 55.75 117 ALA A N 1
ATOM 905 C CA . ALA A 1 117 ? 15.850 -9.692 10.597 1.00 55.75 117 ALA A CA 1
ATOM 906 C C . ALA A 1 117 ? 14.521 -9.805 11.384 1.00 55.75 117 ALA A C 1
ATOM 908 O O . ALA A 1 117 ? 13.510 -9.256 10.944 1.00 55.75 117 ALA A O 1
ATOM 909 N N . PRO A 1 118 ? 14.493 -10.516 12.528 1.00 54.59 118 PRO A N 1
ATOM 910 C CA . PRO A 1 118 ? 13.258 -10.744 13.274 1.00 54.59 118 PRO A CA 1
ATOM 911 C C . PRO A 1 118 ? 12.562 -9.429 13.643 1.00 54.59 118 PRO A C 1
ATOM 913 O O . PRO A 1 118 ? 13.197 -8.500 14.142 1.00 54.59 118 PRO A O 1
ATOM 916 N N . LEU A 1 119 ? 11.249 -9.396 13.406 1.00 58.94 119 LEU A N 1
ATOM 917 C CA . LEU A 1 119 ? 10.370 -8.262 13.674 1.00 58.94 119 LEU A CA 1
ATOM 918 C C . LEU A 1 119 ? 10.347 -7.940 15.167 1.00 58.94 119 LEU A C 1
ATOM 920 O O . LEU A 1 119 ? 10.034 -8.799 15.993 1.00 58.94 119 LEU A O 1
ATOM 924 N N . VAL A 1 120 ? 10.665 -6.694 15.504 1.00 64.00 120 VAL A N 1
ATOM 925 C CA . VAL A 1 120 ? 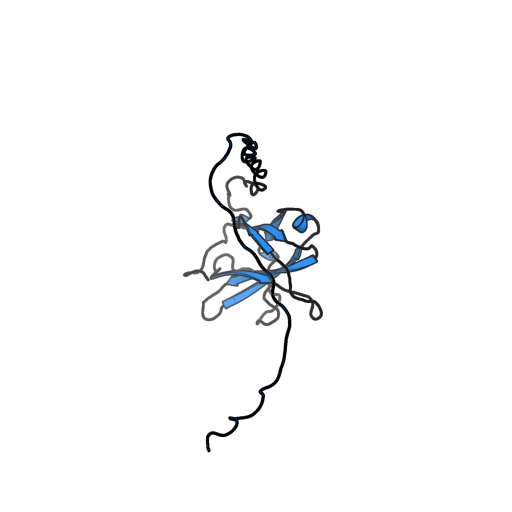10.387 -6.130 16.823 1.00 64.00 120 VAL A CA 1
ATOM 926 C C . VAL A 1 120 ? 9.019 -5.478 16.709 1.00 64.00 120 VAL A C 1
ATOM 928 O O . VAL A 1 120 ? 8.852 -4.549 15.932 1.00 64.00 120 VAL A O 1
ATOM 931 N N . GLU A 1 121 ? 8.036 -5.999 17.435 1.00 66.94 121 GLU A N 1
ATOM 932 C CA . GLU A 1 121 ? 6.716 -5.374 17.542 1.00 66.94 121 GLU A CA 1
ATOM 933 C C . GLU A 1 121 ? 6.892 -3.918 18.029 1.00 66.94 121 GLU A C 1
ATOM 935 O O . GLU A 1 121 ? 7.679 -3.704 18.966 1.00 66.94 121 GLU A O 1
ATOM 940 N N . PRO A 1 122 ? 6.205 -2.919 17.437 1.00 68.50 122 PRO A N 1
ATOM 941 C CA . PRO A 1 122 ? 6.297 -1.541 17.900 1.00 68.50 122 PRO A CA 1
ATOM 942 C C . PRO A 1 122 ? 6.003 -1.490 19.399 1.00 68.50 122 PRO A C 1
ATOM 944 O O . PRO A 1 122 ? 4.944 -1.936 19.850 1.00 68.50 122 PRO A O 1
ATOM 947 N N . ALA A 1 123 ? 6.952 -0.983 20.191 1.00 68.00 123 ALA A N 1
ATOM 948 C CA . ALA A 1 123 ? 6.804 -0.955 21.638 1.00 68.00 123 ALA A CA 1
ATOM 949 C C . ALA A 1 123 ? 5.511 -0.212 22.003 1.00 68.00 123 ALA A C 1
ATOM 951 O O . ALA A 1 123 ? 5.353 0.973 21.697 1.00 68.00 123 ALA A O 1
ATOM 952 N N . ALA A 1 124 ? 4.587 -0.909 22.672 1.00 64.44 124 ALA A N 1
ATOM 953 C CA . ALA A 1 124 ? 3.439 -0.273 23.299 1.00 64.44 124 ALA A CA 1
ATOM 954 C C . ALA A 1 124 ? 3.951 0.897 24.149 1.00 64.44 124 ALA A C 1
ATOM 956 O O . ALA A 1 124 ? 4.935 0.733 24.877 1.00 64.44 124 ALA A O 1
ATOM 957 N N . ASN A 1 125 ? 3.320 2.070 24.005 1.00 65.38 125 ASN A N 1
ATOM 958 C CA . ASN A 1 125 ? 3.723 3.297 24.694 1.00 65.38 125 ASN A CA 1
ATOM 959 C C . ASN A 1 125 ? 4.154 2.987 26.137 1.00 65.38 125 ASN A C 1
ATOM 961 O O . ASN A 1 125 ? 3.406 2.295 26.842 1.00 65.38 125 ASN A O 1
ATOM 965 N N . PRO A 1 126 ? 5.328 3.468 26.588 1.00 60.50 126 PRO A N 1
ATOM 966 C CA . PRO A 1 126 ? 5.754 3.246 27.958 1.00 60.50 126 PRO A CA 1
ATOM 967 C C . PRO A 1 126 ? 4.651 3.727 28.914 1.00 60.50 126 PRO A C 1
ATOM 969 O O . PRO A 1 126 ? 3.968 4.712 28.605 1.00 60.50 126 PRO A O 1
ATOM 972 N N . PRO A 1 127 ? 4.446 3.045 30.057 1.00 60.69 127 PRO A N 1
ATOM 973 C CA . PRO A 1 127 ? 3.525 3.515 31.080 1.00 60.69 127 PRO A CA 1
ATOM 974 C C . PRO A 1 127 ? 3.822 4.983 31.357 1.00 60.69 127 PRO A C 1
ATOM 976 O O . PRO A 1 127 ? 4.995 5.336 31.498 1.00 60.69 127 PRO A O 1
ATOM 979 N N . ALA A 1 128 ? 2.779 5.818 31.405 1.00 57.84 128 ALA A N 1
ATOM 980 C CA . ALA A 1 128 ? 2.916 7.201 31.832 1.00 57.84 128 ALA A CA 1
ATOM 981 C C . ALA A 1 128 ? 3.784 7.218 33.094 1.00 57.84 128 ALA A C 1
ATOM 983 O O . ALA A 1 128 ? 3.451 6.568 34.091 1.00 57.84 128 ALA A O 1
ATOM 984 N N . GLU A 1 129 ? 4.934 7.884 32.999 1.00 61.72 129 GLU A N 1
ATOM 985 C CA . GLU A 1 129 ? 5.791 8.143 34.143 1.00 61.72 129 GLU A CA 1
ATOM 986 C C . GLU A 1 129 ? 4.887 8.739 35.230 1.00 61.72 129 GLU A C 1
ATOM 988 O O . GLU A 1 129 ? 4.105 9.644 34.915 1.00 61.72 129 GLU A O 1
ATOM 993 N N . PRO A 1 130 ? 4.870 8.188 36.459 1.00 56.00 130 PRO A N 1
ATOM 994 C CA . PRO A 1 130 ? 4.012 8.724 37.499 1.00 56.00 130 PRO A CA 1
ATOM 995 C C . PRO A 1 130 ? 4.344 10.205 37.631 1.00 56.00 130 PRO A C 1
ATOM 997 O O . PRO A 1 130 ? 5.503 10.541 37.880 1.00 56.00 130 PRO A O 1
ATOM 1000 N N . GLU A 1 131 ? 3.341 11.068 37.419 1.00 57.22 131 GLU A N 1
ATOM 1001 C CA . GLU A 1 131 ? 3.456 12.495 37.702 1.00 57.22 131 GLU A CA 1
ATOM 1002 C C . GLU A 1 131 ? 4.136 12.611 39.059 1.00 57.22 131 GLU A C 1
ATOM 1004 O O . GLU A 1 131 ? 3.617 12.135 40.076 1.00 57.22 131 GLU A O 1
ATOM 1009 N N . ALA A 1 132 ? 5.344 13.173 39.060 1.00 55.41 132 ALA A N 1
ATOM 1010 C CA . ALA A 1 132 ? 5.994 13.566 40.283 1.00 55.41 132 ALA A CA 1
ATOM 1011 C C . ALA A 1 132 ? 5.036 14.553 40.942 1.00 55.41 132 ALA A C 1
ATOM 1013 O O . ALA A 1 132 ? 4.932 15.701 40.520 1.00 55.41 132 ALA A O 1
ATOM 1014 N N . THR A 1 133 ? 4.279 14.069 41.928 1.00 52.38 133 THR A N 1
ATOM 1015 C CA . THR A 1 133 ? 3.517 14.908 42.843 1.00 52.38 133 THR A CA 1
ATOM 1016 C C . THR A 1 133 ? 4.485 15.967 43.332 1.00 52.38 133 THR A C 1
ATOM 1018 O O . THR A 1 133 ? 5.394 15.661 44.111 1.00 52.38 133 THR A O 1
ATOM 1021 N N . GLU A 1 134 ? 4.334 17.195 42.834 1.00 58.47 134 GLU A N 1
ATOM 1022 C CA . GLU A 1 134 ? 5.019 18.325 43.429 1.00 58.47 134 GLU A CA 1
ATOM 1023 C C . GLU A 1 134 ? 4.685 18.297 44.925 1.00 58.47 134 GLU A C 1
ATOM 1025 O O . GLU A 1 134 ? 3.526 18.053 45.294 1.00 58.47 134 GLU A O 1
ATOM 1030 N N . PRO A 1 135 ? 5.679 18.465 45.813 1.00 50.00 135 PRO A N 1
ATOM 1031 C CA . PRO A 1 135 ? 5.402 18.502 47.230 1.00 50.00 135 PRO A CA 1
ATOM 1032 C C . PRO A 1 135 ? 4.409 19.632 47.466 1.00 50.00 135 PRO A C 1
ATOM 1034 O O . PRO A 1 135 ? 4.691 20.788 47.153 1.00 50.00 135 PRO A O 1
ATOM 1037 N N . VAL A 1 136 ? 3.245 19.281 48.013 1.00 52.28 136 VAL A N 1
ATOM 1038 C CA . VAL A 1 136 ? 2.282 20.240 48.544 1.00 52.28 136 VAL A CA 1
ATOM 1039 C C . VAL A 1 136 ? 3.061 21.150 49.485 1.00 52.28 136 VAL A C 1
ATOM 1041 O O . VAL A 1 136 ? 3.515 20.706 50.540 1.00 52.28 136 VAL A O 1
ATOM 1044 N N . GLU A 1 137 ? 3.267 22.401 49.071 1.00 52.84 137 GLU A N 1
ATOM 1045 C CA . GLU A 1 137 ? 3.922 23.414 49.885 1.00 52.84 137 GLU A CA 1
ATOM 1046 C C . GLU A 1 137 ? 3.035 23.644 51.113 1.00 52.84 137 GLU A C 1
ATOM 1048 O O . GLU A 1 137 ? 1.999 24.313 51.075 1.00 52.84 137 GLU A O 1
ATOM 1053 N N . GLU A 1 138 ? 3.402 22.964 52.199 1.00 51.81 138 GLU A N 1
ATOM 1054 C CA . GLU A 1 138 ? 2.708 23.017 53.469 1.00 51.81 138 GLU A CA 1
ATOM 1055 C C . GLU A 1 138 ? 2.609 24.465 53.939 1.00 51.81 138 GLU A C 1
ATOM 1057 O O . GLU A 1 138 ? 3.595 25.188 54.100 1.00 51.81 138 GLU A O 1
ATOM 1062 N N . ALA A 1 139 ? 1.368 24.860 54.203 1.00 52.06 139 ALA A N 1
ATOM 1063 C CA . ALA A 1 139 ? 0.977 26.137 54.755 1.00 52.06 139 ALA A CA 1
ATOM 1064 C C . ALA A 1 139 ? 1.788 26.490 56.014 1.00 52.06 139 ALA A C 1
ATOM 1066 O O . ALA A 1 139 ? 1.410 26.165 57.144 1.00 52.06 139 ALA A O 1
ATOM 1067 N N . ARG A 1 140 ? 2.862 27.265 55.844 1.00 45.47 140 ARG A N 1
ATOM 1068 C CA . ARG A 1 140 ? 3.596 27.866 56.958 1.00 45.47 140 ARG A CA 1
ATOM 1069 C C . ARG A 1 140 ? 2.831 29.078 57.490 1.00 45.47 140 ARG A C 1
ATOM 1071 O O . ARG A 1 140 ? 3.161 30.235 57.248 1.00 45.47 140 ARG A O 1
ATOM 1078 N N . ARG A 1 141 ? 1.774 28.815 58.260 1.00 49.94 141 ARG A N 1
ATOM 1079 C CA . ARG A 1 141 ? 1.155 29.825 59.127 1.00 49.94 141 ARG A CA 1
ATOM 1080 C C . ARG A 1 141 ? 1.994 29.995 60.395 1.00 49.94 141 ARG A C 1
ATOM 1082 O O . ARG A 1 141 ? 1.951 29.126 61.258 1.00 49.94 141 ARG A O 1
ATOM 1089 N N . ARG A 1 142 ? 2.650 31.155 60.543 1.00 48.06 142 ARG A N 1
ATOM 1090 C CA . ARG A 1 142 ? 2.565 32.091 61.698 1.00 48.06 142 ARG A CA 1
ATOM 1091 C C . ARG A 1 142 ? 3.830 32.947 61.821 1.00 48.06 142 ARG A C 1
ATOM 1093 O O . ARG A 1 142 ? 4.908 32.430 62.081 1.00 48.06 142 ARG A O 1
ATOM 1100 N N . GLY A 1 143 ? 3.644 34.266 61.744 1.00 43.34 143 GLY A N 1
ATOM 1101 C CA . GLY A 1 143 ? 4.675 35.260 62.050 1.00 43.34 143 GLY A CA 1
ATOM 1102 C C . GLY A 1 143 ? 4.226 36.706 61.809 1.00 43.34 143 GLY A C 1
ATOM 1103 O O . GLY A 1 143 ? 4.764 37.366 60.941 1.00 43.34 143 GLY A O 1
ATOM 1104 N N . LEU A 1 144 ? 3.173 37.118 62.523 1.00 53.47 144 LEU A N 1
ATOM 1105 C CA . LEU A 1 144 ? 2.748 38.472 62.936 1.00 53.47 144 LEU A CA 1
ATOM 1106 C C . LEU A 1 144 ? 3.331 39.744 62.264 1.00 53.47 144 LEU A C 1
ATOM 1108 O O . LEU A 1 144 ? 4.521 40.012 62.331 1.00 53.47 144 LEU A O 1
ATOM 1112 N N . ASN A 1 145 ? 2.379 40.605 61.871 1.00 48.75 145 ASN A N 1
ATOM 1113 C CA . ASN A 1 145 ? 2.308 42.065 62.056 1.00 48.75 145 ASN A CA 1
ATOM 1114 C C . ASN A 1 145 ? 3.428 42.957 61.491 1.00 48.75 145 ASN A C 1
ATOM 1116 O O . ASN A 1 145 ? 4.518 43.017 62.047 1.00 48.75 145 ASN A O 1
ATOM 1120 N N . CYS A 1 146 ? 3.075 43.801 60.511 1.00 50.84 146 CYS A N 1
ATOM 1121 C CA . CYS A 1 146 ? 2.960 45.263 60.685 1.00 50.84 146 CYS A CA 1
ATOM 1122 C C . CYS A 1 146 ? 2.780 45.974 59.328 1.00 50.84 146 CYS A C 1
ATOM 1124 O O . CYS A 1 146 ? 3.635 45.858 58.459 1.00 50.84 146 CYS A O 1
ATOM 1126 N N . GLY A 1 147 ? 1.722 46.787 59.196 1.00 49.22 147 GLY A N 1
ATOM 1127 C CA . GLY A 1 147 ? 1.720 47.947 58.290 1.00 49.22 147 GLY A CA 1
ATOM 1128 C C . GLY A 1 147 ? 0.652 47.982 57.188 1.00 49.22 147 GLY A C 1
ATOM 1129 O O . GLY A 1 147 ? 0.923 47.551 56.080 1.00 49.22 147 GLY A O 1
ATOM 1130 N N . GLY A 1 148 ? -0.512 48.573 57.511 1.00 49.78 148 GLY A N 1
ATOM 1131 C CA . GLY A 1 148 ? -1.426 49.341 56.629 1.00 49.78 148 GLY A CA 1
ATOM 1132 C C . GLY A 1 148 ? -2.098 48.596 55.464 1.00 49.78 148 GLY A C 1
ATOM 1133 O O . GLY A 1 148 ? -1.446 48.247 54.495 1.00 49.78 148 GLY A O 1
ATOM 1134 N N . ALA A 1 149 ? -3.407 48.300 55.461 1.00 53.00 149 ALA A N 1
ATOM 1135 C CA . ALA A 1 149 ? -4.538 49.250 55.387 1.00 53.00 149 ALA A CA 1
ATOM 1136 C C . ALA A 1 149 ? -4.248 50.397 54.396 1.00 53.00 149 ALA A C 1
ATOM 1138 O O . ALA A 1 149 ? -3.266 51.104 54.566 1.00 53.00 149 ALA A O 1
ATOM 1139 N N . ALA A 1 150 ? -5.031 50.716 53.373 1.00 52.22 150 ALA A N 1
ATOM 1140 C CA . ALA A 1 150 ? -6.382 50.376 52.938 1.00 52.22 150 ALA A CA 1
ATOM 1141 C C . ALA A 1 150 ? -6.471 50.889 51.464 1.00 52.22 150 ALA A C 1
ATOM 1143 O O . ALA A 1 150 ? -5.601 51.637 51.033 1.00 52.22 150 ALA A O 1
ATOM 1144 N N . LEU A 1 151 ? -7.379 50.504 50.571 1.00 51.56 151 LEU A N 1
ATOM 1145 C CA . LEU A 1 151 ? -8.812 50.793 50.537 1.00 51.56 151 LEU A CA 1
ATOM 1146 C C . LEU A 1 151 ? -9.334 50.200 49.213 1.00 51.56 151 LEU A C 1
ATOM 1148 O O . LEU A 1 151 ? -8.793 50.503 48.152 1.00 51.56 151 LEU A O 1
ATOM 1152 N N . ALA A 1 152 ? -10.417 49.427 49.260 1.00 46.09 152 ALA A N 1
ATOM 1153 C CA . ALA A 1 152 ? -11.376 49.408 48.154 1.00 46.09 152 ALA A CA 1
ATOM 1154 C C . ALA A 1 152 ? -12.255 50.671 48.270 1.00 46.09 152 ALA A C 1
ATOM 1156 O O . ALA A 1 152 ? -12.412 51.189 49.382 1.00 46.09 152 ALA A O 1
ATOM 1157 N N . PRO A 1 153 ? -12.878 51.152 47.180 1.00 54.78 153 PRO A N 1
ATOM 1158 C CA . PRO A 1 153 ? -14.286 50.778 47.054 1.00 54.78 153 PRO A CA 1
ATOM 1159 C C . PRO A 1 153 ? -14.830 50.635 45.621 1.00 54.78 153 PRO A C 1
ATOM 1161 O O . PRO A 1 153 ? -14.321 51.170 44.641 1.00 54.78 153 PRO A O 1
ATOM 1164 N N . PHE A 1 154 ? -15.954 49.926 45.583 1.00 53.38 154 PHE A N 1
ATOM 1165 C CA . PHE A 1 154 ? -16.983 49.891 44.550 1.00 53.38 154 PHE A CA 1
ATOM 1166 C C . PHE A 1 154 ? -17.443 51.281 44.066 1.00 53.38 154 PHE A C 1
ATOM 1168 O O . PHE A 1 154 ? -17.678 52.167 44.883 1.00 53.38 154 PHE A O 1
ATOM 1175 N N . ALA A 1 155 ? -17.733 51.403 42.766 1.00 52.91 155 ALA A N 1
ATOM 1176 C CA . ALA A 1 155 ? -18.753 52.301 42.200 1.00 52.91 155 ALA A CA 1
ATOM 1177 C C . ALA A 1 155 ? -19.102 51.797 40.780 1.00 52.91 155 ALA A C 1
ATOM 1179 O O . ALA A 1 155 ? -18.233 51.706 39.923 1.00 52.91 155 ALA A O 1
ATOM 1180 N N . LEU A 1 156 ? -20.264 51.169 40.583 1.00 50.44 156 LEU A N 1
ATOM 1181 C CA . LEU A 1 156 ? -21.550 51.776 40.195 1.00 50.44 156 LEU A CA 1
ATOM 1182 C C . LEU A 1 156 ? -21.682 52.097 38.693 1.00 50.44 156 LEU A C 1
ATOM 1184 O O . LEU A 1 156 ? -21.164 53.080 38.182 1.00 50.44 156 LEU A O 1
ATOM 1188 N N . VAL A 1 157 ? -22.458 51.228 38.036 1.00 48.16 157 VAL A N 1
ATOM 1189 C CA . VAL A 1 157 ? -23.512 51.493 37.039 1.00 48.16 157 VAL A CA 1
ATOM 1190 C C . VAL A 1 157 ? -23.797 52.976 36.745 1.00 48.16 157 VAL A C 1
ATOM 1192 O O . VAL A 1 157 ? -24.178 53.718 37.647 1.00 48.16 157 VAL A O 1
ATOM 1195 N N . GLY A 1 158 ? -23.805 53.353 35.458 1.00 42.88 158 GLY A N 1
ATOM 1196 C CA . GLY A 1 158 ? -24.569 54.519 35.002 1.00 42.88 158 GLY A CA 1
ATOM 1197 C C . GLY A 1 158 ? -24.254 55.048 33.598 1.00 42.88 158 GLY A C 1
ATOM 1198 O O . GLY A 1 158 ? -23.215 55.653 33.396 1.00 42.88 158 GLY A O 1
ATOM 1199 N N . PHE A 1 159 ? -25.242 54.908 32.702 1.00 48.56 159 PHE A N 1
ATOM 1200 C CA . PHE A 1 159 ? -25.596 55.805 31.583 1.00 48.56 159 PHE A CA 1
ATOM 1201 C C . PHE A 1 159 ? -24.567 56.018 30.449 1.00 48.56 159 PHE A C 1
ATOM 1203 O O . PHE A 1 159 ? -23.529 56.633 30.620 1.00 48.56 159 PHE A O 1
ATOM 1210 N N . ALA A 1 160 ? -24.762 55.453 29.253 1.00 44.34 160 ALA A N 1
ATOM 1211 C CA . ALA A 1 160 ? -25.774 55.784 28.238 1.00 44.34 160 ALA A CA 1
ATOM 1212 C C . ALA A 1 160 ? -25.544 57.126 27.512 1.00 44.34 160 ALA A C 1
ATOM 1214 O O . ALA A 1 160 ? -25.232 58.142 28.117 1.00 44.34 160 ALA A O 1
ATOM 1215 N N . PHE A 1 161 ? -25.823 57.094 26.204 1.00 45.53 161 PHE A N 1
ATOM 1216 C CA . PHE A 1 161 ? -25.983 58.232 25.293 1.00 45.53 161 PHE A CA 1
ATOM 1217 C C . PHE A 1 161 ? -24.735 59.063 24.979 1.00 45.53 161 PHE A C 1
ATOM 1219 O O . PHE A 1 161 ? -24.435 60.041 25.645 1.00 45.53 161 PHE A O 1
ATOM 1226 N N . LEU A 1 162 ? -24.113 58.754 23.837 1.00 50.69 162 LEU A N 1
ATOM 1227 C CA . LEU A 1 162 ? -23.941 59.711 22.733 1.00 50.69 162 LEU A CA 1
ATOM 1228 C C . LEU A 1 162 ? -23.488 58.950 21.478 1.00 50.69 162 LEU A C 1
ATOM 1230 O O . LEU A 1 162 ? -22.351 59.006 21.018 1.00 50.69 162 LEU A O 1
ATOM 1234 N N . GLN A 1 163 ? -24.454 58.252 20.876 1.00 50.22 163 GLN A N 1
ATOM 1235 C CA . GLN A 1 163 ? -24.544 58.260 19.421 1.00 50.22 163 GLN A CA 1
ATOM 1236 C C . GLN A 1 163 ? -24.561 59.722 18.943 1.00 50.22 163 GLN A C 1
ATOM 1238 O O . GLN A 1 163 ? -25.153 60.572 19.611 1.00 50.22 163 GLN A O 1
ATOM 1243 N N . LYS A 1 164 ? -24.052 59.940 17.721 1.00 43.44 164 LYS A N 1
ATOM 1244 C CA . LYS A 1 164 ? -24.444 61.007 16.772 1.00 43.44 164 LYS A CA 1
ATOM 1245 C C . LYS A 1 164 ? -23.399 62.104 16.514 1.00 43.44 164 LYS A C 1
ATOM 1247 O O . LYS A 1 164 ? -23.580 63.243 16.925 1.00 43.44 164 LYS A O 1
ATOM 1252 N N . ARG A 1 165 ? -22.379 61.762 15.712 1.00 45.25 165 ARG A N 1
ATOM 1253 C CA . ARG A 1 165 ? -21.723 62.573 14.644 1.00 45.25 165 ARG A CA 1
ATOM 1254 C C . ARG A 1 165 ? -20.314 62.005 14.429 1.00 45.25 165 ARG A C 1
ATOM 1256 O O . ARG A 1 165 ? -19.416 62.332 15.181 1.00 45.25 165 ARG A O 1
ATOM 1263 N N . SER A 1 166 ? -20.077 61.102 13.482 1.00 50.56 166 SER A N 1
ATOM 1264 C CA . SER A 1 166 ? -19.621 61.526 12.152 1.00 50.56 166 SER A CA 1
ATOM 1265 C C . SER A 1 166 ? -19.683 60.367 11.137 1.00 50.56 166 SER A C 1
ATOM 1267 O O . SER A 1 166 ? -18.681 59.784 10.739 1.00 50.56 166 SER A O 1
ATOM 1269 N N . ARG A 1 167 ? -20.880 60.049 10.638 1.00 49.03 167 ARG A N 1
ATOM 1270 C CA . ARG A 1 167 ? -21.001 59.488 9.284 1.00 49.03 167 ARG A CA 1
ATOM 1271 C C . ARG A 1 167 ? -21.032 60.672 8.324 1.00 49.03 167 ARG A C 1
ATOM 1273 O O . ARG A 1 167 ? -22.015 61.405 8.333 1.00 49.03 167 ARG A O 1
ATOM 1280 N N . ASN A 1 168 ? -19.923 60.904 7.621 1.00 45.81 168 ASN A N 1
ATOM 1281 C CA . ASN A 1 168 ? -19.837 61.382 6.231 1.00 45.81 168 ASN A CA 1
ATOM 1282 C C . ASN A 1 168 ? -18.454 61.988 5.963 1.00 45.81 168 ASN A C 1
ATOM 1284 O O . ASN A 1 168 ? -18.223 63.170 6.210 1.00 45.81 168 ASN A O 1
ATOM 1288 N N . VAL A 1 169 ? -17.560 61.186 5.384 1.00 55.56 169 VAL A N 1
ATOM 1289 C CA . VAL A 1 169 ? -16.455 61.690 4.565 1.00 55.56 169 VAL A CA 1
ATOM 1290 C C . VAL A 1 169 ? -16.518 60.977 3.212 1.00 55.56 169 VAL A C 1
ATOM 1292 O O . VAL A 1 169 ? -16.172 59.809 3.101 1.00 55.56 169 VAL A O 1
ATOM 1295 N N . ARG A 1 170 ? -17.043 61.733 2.239 1.00 46.66 170 ARG A N 1
ATOM 1296 C CA . ARG A 1 170 ? -16.640 61.874 0.826 1.00 46.66 170 ARG A CA 1
ATOM 1297 C C . ARG A 1 170 ? -16.486 60.611 -0.041 1.00 46.66 170 ARG A C 1
ATOM 1299 O O . ARG A 1 170 ? -15.507 59.880 0.062 1.00 46.66 170 ARG A O 1
ATOM 1306 N N . ARG A 1 171 ? -17.386 60.493 -1.022 1.00 46.28 171 ARG A N 1
ATOM 1307 C CA . ARG A 1 171 ? -16.990 60.595 -2.435 1.00 46.28 171 ARG A CA 1
ATOM 1308 C C . ARG A 1 171 ? -17.283 62.015 -2.902 1.00 46.28 171 ARG A C 1
ATOM 1310 O O . ARG A 1 171 ? -18.254 62.588 -2.359 1.00 46.28 171 ARG A O 1
#

Sequence (171 aa):
MFDSPQDWSAGDGLSFYFTVEQAGLLFDMDLYAGTPENRETYLYTIEAPAESAAGWIPMELRWEDFHRAAWEENAGAPFAKANELVGIAFGMTTLPDAPNVGSLRVDDIYLLGADSAPLVEPAANPPAEPEATEPVEEARRRGLNCGGAALAPFALVGFAFLQKRSRNVRR

pLDDT: mean 81.47, std 20.6, range [42.88, 98.62]

Radius of gyration: 31.74 Å; chains: 1; bounding box: 42×76×82 Å